Protein AF-A0A8J3YVY7-F1 (afdb_monomer)

Radius of gyration: 19.28 Å; Cα contacts (8 Å, |Δi|>4): 159; chains: 1; bounding box: 52×23×52 Å

Solvent-accessible surface area (backbone atoms only — not comparable to 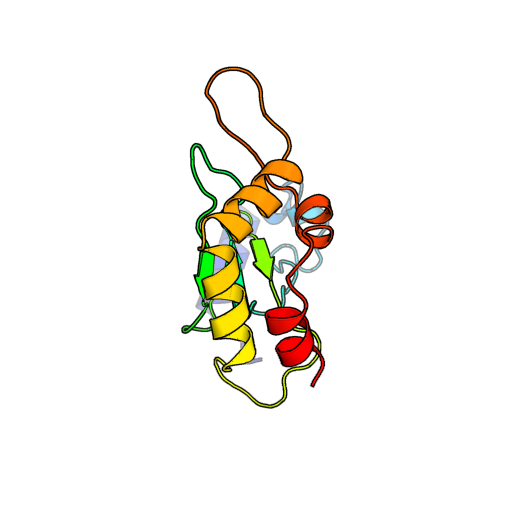full-atom values): 8136 Å² total; per-residue (Å²): 129,85,87,50,69,70,59,53,50,54,50,51,52,35,52,75,72,42,50,47,70,35,86,75,19,57,76,33,89,60,42,85,62,72,87,84,75,78,63,23,53,31,38,31,42,43,54,26,65,91,53,57,52,72,42,74,38,84,84,58,57,72,74,59,97,74,44,43,68,44,67,74,91,77,70,95,62,94,76,90,46,70,49,57,53,48,48,51,50,42,48,67,32,70,71,32,38,50,40,46,54,73,48,25,46,76,49,89,91,78,59,40,32,34,43,49,72,73,33,58,73,66,47,80,69,58,64,78,54,45,51,55,67,67,107

pLDDT: mean 88.95, std 10.84, range [48.97, 98.06]

InterPro domains:
  IPR054520 Type II methyltransferase M.Eco57I, C-terminal domain [PF22837] (5-128)

Structure (mmCIF, N/CA/C/O backbone):
data_AF-A0A8J3YVY7-F1
#
_entry.id   AF-A0A8J3YVY7-F1
#
loop_
_atom_site.group_PDB
_atom_site.id
_atom_site.type_symbol
_atom_site.label_atom_id
_atom_site.label_alt_id
_atom_site.label_comp_id
_atom_site.label_asym_id
_atom_site.label_entity_id
_atom_site.label_seq_id
_atom_site.pdbx_PDB_ins_code
_atom_site.Cartn_x
_atom_site.Cartn_y
_atom_site.Cartn_z
_atom_site.occupancy
_atom_site.B_iso_or_equiv
_atom_site.auth_seq_id
_atom_site.auth_comp_id
_atom_site.auth_asym_id
_atom_site.auth_atom_id
_atom_site.pdbx_PDB_model_num
ATOM 1 N N . MET A 1 1 ? -28.994 -3.281 7.020 1.00 48.97 1 MET A N 1
ATOM 2 C CA . MET A 1 1 ? -28.124 -4.421 7.389 1.00 48.97 1 MET A CA 1
ATOM 3 C C . MET A 1 1 ? -28.825 -5.180 8.499 1.00 48.97 1 MET A C 1
ATOM 5 O O . MET A 1 1 ? -29.327 -4.526 9.402 1.00 48.97 1 MET A O 1
ATOM 9 N N . ALA A 1 2 ? -28.943 -6.505 8.411 1.00 53.91 2 ALA A N 1
ATOM 10 C CA . ALA A 1 2 ? -29.526 -7.287 9.501 1.00 53.91 2 ALA A CA 1
ATOM 11 C C . ALA A 1 2 ? -28.661 -7.128 10.764 1.00 53.91 2 ALA A C 1
ATOM 13 O O . ALA A 1 2 ? -27.436 -7.227 10.676 1.00 53.91 2 ALA A O 1
ATOM 14 N N . LYS A 1 3 ? -29.287 -6.849 11.914 1.00 66.75 3 LYS A N 1
ATOM 15 C CA . LYS A 1 3 ? -28.606 -6.828 13.214 1.00 66.75 3 LYS A CA 1
ATOM 16 C C . LYS A 1 3 ? -28.030 -8.215 13.490 1.00 66.75 3 LYS A C 1
ATOM 18 O O . LYS A 1 3 ? -28.762 -9.201 13.475 1.00 66.75 3 LYS A O 1
ATOM 23 N N . ASN A 1 4 ? -26.723 -8.292 13.713 1.00 90.62 4 ASN A N 1
ATOM 24 C CA . ASN A 1 4 ? -26.050 -9.524 14.103 1.00 90.62 4 ASN A CA 1
ATOM 25 C C . ASN A 1 4 ? -25.786 -9.461 15.609 1.00 90.62 4 ASN A C 1
ATOM 27 O O . ASN A 1 4 ? -24.959 -8.663 16.043 1.00 90.62 4 ASN A O 1
ATOM 31 N N . ALA A 1 5 ? -26.476 -10.301 16.384 1.00 92.25 5 ALA A N 1
ATOM 32 C CA . ALA A 1 5 ? -26.430 -10.279 17.847 1.00 92.25 5 ALA A CA 1
ATOM 33 C C . ALA A 1 5 ? -25.001 -10.377 18.412 1.00 92.25 5 ALA A C 1
ATOM 35 O O . ALA A 1 5 ? -24.674 -9.674 19.359 1.00 92.25 5 ALA A O 1
ATOM 36 N N . ARG A 1 6 ? -24.118 -11.164 17.778 1.00 94.50 6 ARG A N 1
ATOM 37 C CA . ARG A 1 6 ? -22.716 -11.285 18.215 1.00 94.50 6 ARG A CA 1
ATOM 38 C C . ARG A 1 6 ? -21.914 -10.006 17.994 1.00 94.50 6 ARG A C 1
ATOM 40 O O . ARG A 1 6 ? -21.017 -9.701 18.767 1.00 94.50 6 ARG A O 1
ATOM 47 N N . ILE A 1 7 ? -22.212 -9.267 16.923 1.00 93.81 7 ILE A N 1
ATOM 48 C CA . ILE A 1 7 ? -21.562 -7.977 16.659 1.00 93.81 7 ILE A CA 1
ATOM 49 C C . ILE A 1 7 ? -22.003 -6.958 17.713 1.00 93.81 7 ILE A C 1
ATOM 51 O O . ILE A 1 7 ? -21.172 -6.212 18.216 1.00 93.81 7 ILE A O 1
ATOM 55 N N . GLU A 1 8 ? -23.291 -6.942 18.063 1.00 93.69 8 GLU A N 1
ATOM 56 C CA . GLU A 1 8 ? -23.814 -6.042 19.098 1.00 93.69 8 GLU A CA 1
ATOM 57 C C . GLU A 1 8 ? -23.224 -6.352 20.479 1.00 93.69 8 GLU A C 1
ATOM 59 O O . GLU A 1 8 ? -22.839 -5.427 21.188 1.00 93.69 8 GLU A O 1
ATOM 64 N N . GLU A 1 9 ? -23.079 -7.633 20.822 1.00 96.19 9 GLU A N 1
ATOM 65 C CA . GLU A 1 9 ? -22.433 -8.084 22.060 1.00 96.19 9 GLU A CA 1
ATOM 66 C C . GLU A 1 9 ? -20.968 -7.625 22.143 1.00 96.19 9 GLU A C 1
ATOM 68 O O . GLU A 1 9 ? -20.585 -6.992 23.122 1.00 96.19 9 GLU A O 1
ATOM 73 N N . LEU A 1 10 ? -20.177 -7.812 21.078 1.00 95.88 10 LEU A N 1
ATOM 74 C CA . LEU A 1 10 ? -18.787 -7.332 21.001 1.00 95.88 10 LEU A CA 1
ATOM 75 C C . LEU A 1 10 ? -18.670 -5.806 21.145 1.00 95.88 10 LEU A C 1
ATOM 77 O O . LEU A 1 10 ? -17.731 -5.302 21.766 1.00 95.88 10 LEU A O 1
ATOM 81 N N . ILE A 1 11 ? -19.606 -5.057 20.556 1.00 96.19 11 ILE A N 1
ATOM 82 C CA . ILE A 1 11 ? -19.639 -3.595 20.682 1.00 96.19 11 ILE A CA 1
ATOM 83 C C . ILE A 1 11 ? -19.960 -3.207 22.131 1.00 96.19 11 ILE A C 1
ATOM 85 O O . ILE A 1 11 ? -19.247 -2.381 22.700 1.00 96.19 11 ILE A O 1
ATOM 89 N N . ALA A 1 12 ? -20.970 -3.830 22.743 1.00 96.38 12 ALA A N 1
ATOM 90 C CA . ALA A 1 12 ? -21.363 -3.566 24.125 1.00 96.38 12 ALA A CA 1
ATOM 91 C C . ALA A 1 12 ? -20.250 -3.927 25.124 1.00 96.38 12 ALA A C 1
ATOM 93 O O . ALA A 1 12 ? -19.951 -3.146 26.026 1.00 96.38 12 ALA A O 1
ATOM 94 N N . GLU A 1 13 ? -19.571 -5.062 24.936 1.00 97.56 13 GLU A N 1
ATOM 95 C CA . GLU A 1 13 ? -18.385 -5.431 25.714 1.00 97.56 13 GLU A CA 1
ATOM 96 C C . GLU A 1 13 ? -17.290 -4.366 25.589 1.00 97.56 13 GLU A C 1
ATOM 98 O O . GLU A 1 13 ? -16.752 -3.906 26.596 1.00 97.56 13 GLU A O 1
ATOM 103 N N . GLY A 1 14 ? -16.998 -3.905 24.369 1.00 96.62 14 GLY A N 1
ATOM 104 C CA . GLY A 1 14 ? -16.038 -2.824 24.138 1.00 96.62 14 GLY A CA 1
ATOM 105 C C . GLY A 1 14 ? -16.438 -1.500 24.801 1.00 96.62 14 GLY A C 1
ATOM 106 O O . GLY A 1 14 ? -15.574 -0.731 25.237 1.00 96.62 14 GLY A O 1
ATOM 107 N N . GLU A 1 15 ? -17.736 -1.231 24.927 1.00 97.25 15 GLU A N 1
ATOM 108 C CA . GLU A 1 15 ? -18.257 -0.076 25.657 1.00 97.25 15 GLU A CA 1
ATOM 109 C C . GLU A 1 15 ? -18.056 -0.209 27.168 1.00 97.25 15 GLU A C 1
ATOM 111 O O . GLU A 1 15 ? -17.532 0.726 27.784 1.00 97.25 15 GLU A O 1
ATOM 116 N N . VAL A 1 16 ? -18.355 -1.379 27.739 1.00 98.06 16 VAL A N 1
ATOM 117 C CA . VAL A 1 16 ? -18.096 -1.709 29.153 1.00 98.06 16 VAL A CA 1
ATOM 118 C C . VAL A 1 16 ? -16.603 -1.601 29.482 1.00 98.06 16 VAL A C 1
ATOM 120 O O . VAL A 1 16 ? -16.242 -1.030 30.511 1.00 98.06 16 VAL A O 1
ATOM 123 N N . GLN A 1 17 ? -15.725 -2.064 28.586 1.00 97.69 17 GLN A N 1
ATOM 124 C CA . GLN A 1 17 ? -14.263 -1.964 28.729 1.00 97.69 17 GLN A CA 1
ATOM 125 C C . GLN A 1 17 ? -13.708 -0.553 28.443 1.00 97.69 17 GLN A C 1
ATOM 127 O O . GLN A 1 17 ? -12.514 -0.302 28.608 1.00 97.69 17 GLN A O 1
ATOM 132 N N . GLY A 1 18 ? -14.545 0.393 28.005 1.00 97.31 18 GLY A N 1
ATOM 133 C CA . GLY A 1 18 ? -14.147 1.779 27.756 1.00 97.31 18 GLY A CA 1
ATOM 134 C C . GLY A 1 18 ? -13.377 2.024 26.451 1.00 97.31 18 GLY A C 1
ATOM 135 O O . GLY A 1 18 ? -12.836 3.117 26.274 1.00 97.31 18 GLY A O 1
ATOM 136 N N . TYR A 1 19 ? -13.345 1.076 25.508 1.00 96.62 19 TYR A N 1
ATOM 137 C CA . TYR A 1 19 ? -12.604 1.208 24.241 1.00 96.62 19 TYR A CA 1
ATOM 138 C C . TYR A 1 19 ? -13.080 2.382 23.380 1.00 96.62 19 TYR A C 1
ATOM 140 O O . TYR A 1 19 ? -12.259 3.066 22.764 1.00 96.62 19 TYR A O 1
ATOM 148 N N . HIS A 1 20 ? -14.379 2.685 23.406 1.00 96.50 20 HIS A N 1
ATOM 149 C CA . HIS A 1 20 ? -14.971 3.853 22.744 1.00 96.50 20 HIS A CA 1
ATOM 150 C C . HIS A 1 20 ? -14.370 5.195 23.207 1.00 96.50 20 HIS A C 1
ATOM 152 O O . HIS A 1 20 ? -14.390 6.169 22.458 1.00 96.50 20 HIS A O 1
ATOM 158 N N . LYS A 1 21 ? -13.784 5.256 24.412 1.00 96.69 21 LYS A N 1
ATOM 159 C CA . LYS A 1 21 ? -13.143 6.462 24.972 1.00 96.69 21 LYS A CA 1
ATOM 160 C C . LYS A 1 21 ? -11.673 6.604 24.570 1.00 96.69 21 LYS A C 1
ATOM 162 O O . LYS A 1 21 ? -11.068 7.647 24.825 1.00 96.69 21 LYS A O 1
ATOM 167 N N . GLY A 1 22 ? -11.088 5.572 23.957 1.00 95.44 22 GLY A N 1
ATOM 168 C CA . GLY A 1 22 ? -9.699 5.575 23.505 1.00 95.44 22 GLY A CA 1
ATOM 169 C C . GLY A 1 22 ? -9.426 6.691 22.494 1.00 95.44 22 GLY A C 1
ATOM 170 O O . GLY A 1 22 ? -10.309 7.073 21.729 1.00 95.44 22 GLY A O 1
ATOM 171 N N . TYR A 1 23 ? -8.189 7.201 22.466 1.00 93.88 23 TYR A N 1
ATOM 172 C CA . TYR A 1 23 ? -7.807 8.395 21.695 1.00 93.88 23 TYR A CA 1
ATOM 173 C C . TYR A 1 23 ? -8.277 8.385 20.231 1.00 93.88 23 TYR A C 1
ATOM 175 O O . TYR A 1 23 ? -8.790 9.397 19.763 1.00 93.88 23 TYR A O 1
ATOM 183 N N . LEU A 1 24 ? -8.131 7.252 19.533 1.00 90.62 24 LEU A N 1
ATOM 184 C CA . LEU A 1 24 ? -8.550 7.104 18.134 1.00 90.62 24 LEU A CA 1
ATOM 185 C C . LEU A 1 24 ? -10.041 6.763 17.976 1.00 90.62 24 LEU A C 1
ATOM 187 O O . LEU A 1 24 ? -10.637 7.091 16.957 1.00 90.62 24 LEU A O 1
ATOM 191 N N . CYS A 1 25 ? -10.635 6.058 18.939 1.00 94.75 25 CYS A N 1
ATOM 192 C CA . CYS A 1 25 ? -12.032 5.625 18.872 1.00 94.75 25 CYS A CA 1
ATOM 193 C C . CYS A 1 25 ? -12.991 6.779 19.177 1.00 94.75 25 CYS A C 1
ATOM 195 O O . CYS A 1 25 ? -13.994 6.927 18.488 1.00 94.75 25 CYS A O 1
ATOM 197 N N . ARG A 1 26 ? -12.643 7.650 20.134 1.00 94.94 26 ARG A N 1
ATOM 198 C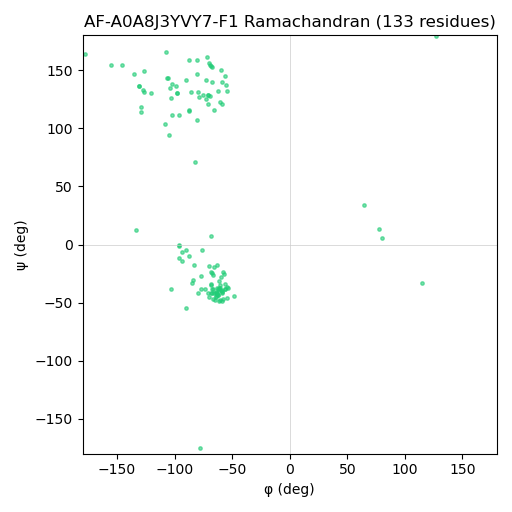 CA . ARG A 1 26 ? -13.483 8.784 20.558 1.00 94.94 26 ARG A CA 1
ATOM 199 C C . ARG A 1 26 ? -13.729 9.826 19.465 1.00 94.94 26 ARG A C 1
ATOM 201 O O . ARG A 1 26 ? -14.604 10.666 19.615 1.00 94.94 26 ARG A O 1
ATOM 208 N N . THR A 1 27 ? -12.911 9.826 18.412 1.00 94.00 27 THR A N 1
ATOM 209 C CA . THR A 1 27 ? -13.023 10.757 17.281 1.00 94.00 27 THR A CA 1
ATOM 210 C C . THR A 1 27 ? -13.792 10.165 16.100 1.00 94.00 27 THR A C 1
ATOM 212 O O . THR A 1 27 ? -13.925 10.834 15.080 1.00 94.00 27 THR A O 1
ATOM 215 N N . ARG A 1 28 ? -14.237 8.907 16.188 1.00 93.12 28 ARG A N 1
ATOM 216 C CA . ARG A 1 28 ? -14.969 8.208 15.126 1.00 93.12 28 ARG A CA 1
ATOM 217 C C . ARG A 1 28 ? -16.437 8.099 15.502 1.00 93.12 28 ARG A C 1
ATOM 219 O O . ARG A 1 28 ? -16.757 7.848 16.660 1.00 93.12 28 ARG A O 1
ATOM 226 N N . ASP A 1 29 ? -17.304 8.222 14.506 1.00 90.88 29 ASP A N 1
ATOM 227 C CA . ASP A 1 29 ? -18.733 7.981 14.657 1.00 90.88 29 ASP A CA 1
ATOM 228 C C . ASP A 1 29 ? -19.227 7.013 13.565 1.00 90.88 29 ASP A C 1
ATOM 230 O O . ASP A 1 29 ? -19.167 7.354 12.378 1.00 90.88 29 ASP A O 1
ATOM 234 N N . PRO A 1 30 ? -19.663 5.793 13.932 1.00 92.94 30 PRO A N 1
ATOM 235 C CA . PRO A 1 30 ? -19.544 5.177 15.258 1.00 92.94 30 PRO A CA 1
ATOM 236 C C . PRO A 1 30 ? -18.084 4.807 15.596 1.00 92.94 30 PRO A C 1
ATOM 238 O O . PRO A 1 30 ? -17.264 4.560 14.709 1.00 92.94 30 PRO A O 1
ATOM 241 N N . TRP A 1 31 ? -17.762 4.710 16.893 1.00 94.94 31 TRP A N 1
ATOM 242 C CA . TRP A 1 31 ? -16.386 4.575 17.412 1.00 94.94 31 TRP A CA 1
ATOM 243 C C . TRP A 1 31 ? -15.593 3.369 16.871 1.00 94.94 31 TRP A C 1
ATOM 245 O O . TRP A 1 31 ? -14.358 3.396 16.831 1.00 94.94 31 TRP A O 1
ATOM 255 N N . TYR A 1 32 ? -16.301 2.316 16.450 1.00 92.69 32 TYR A N 1
ATOM 256 C CA . TYR A 1 32 ? -15.753 1.058 15.939 1.00 92.69 32 TYR A CA 1
ATOM 257 C C . TYR A 1 32 ? -15.597 1.012 14.408 1.00 92.69 32 TYR A C 1
ATOM 259 O O . TYR A 1 32 ? -15.032 0.050 13.885 1.00 92.69 32 TYR A O 1
ATOM 267 N N . ILE A 1 33 ? -16.075 2.016 13.661 1.00 90.06 33 ILE A N 1
ATOM 268 C CA . ILE A 1 33 ? -15.897 2.064 12.203 1.00 90.06 33 ILE A CA 1
ATOM 269 C C . ILE A 1 33 ? -14.572 2.745 11.865 1.00 90.06 33 ILE A C 1
ATOM 271 O O . ILE A 1 33 ? -14.371 3.932 12.104 1.00 90.06 33 ILE A O 1
ATOM 275 N N . VAL A 1 34 ? -13.663 1.976 11.268 1.00 88.31 34 VAL A N 1
ATOM 276 C CA . VAL A 1 34 ? -12.411 2.485 10.697 1.00 88.31 34 VAL A CA 1
ATOM 277 C C . VAL A 1 34 ? -12.610 2.938 9.252 1.00 88.31 34 VAL A C 1
ATOM 279 O O . VAL A 1 34 ? -13.545 2.507 8.572 1.00 88.31 34 VAL A O 1
ATOM 282 N N . GLU A 1 35 ? -11.714 3.801 8.770 1.00 82.00 35 GLU A N 1
ATOM 283 C CA . GLU A 1 35 ? -11.712 4.228 7.372 1.00 82.00 35 GLU A CA 1
ATOM 284 C C . GLU A 1 35 ? -11.669 3.023 6.429 1.00 82.00 35 GLU A C 1
ATOM 286 O O . GLU A 1 35 ? -10.858 2.104 6.576 1.00 82.00 35 GLU A O 1
ATOM 291 N N . LYS A 1 36 ? -12.548 3.040 5.425 1.00 79.69 36 LYS A N 1
ATOM 292 C CA . LYS A 1 36 ? -12.533 2.042 4.360 1.00 79.69 36 LYS A CA 1
ATOM 293 C C . LYS A 1 36 ? -11.459 2.419 3.354 1.00 79.69 36 LYS A C 1
ATOM 295 O O . LYS A 1 36 ? -11.642 3.340 2.562 1.00 79.69 36 LYS A O 1
ATOM 300 N N . ILE A 1 37 ? -10.362 1.676 3.349 1.00 82.56 37 ILE A N 1
ATOM 301 C CA . ILE A 1 37 ? -9.389 1.759 2.262 1.00 82.56 37 ILE A CA 1
ATOM 302 C C . ILE A 1 37 ? -9.870 0.925 1.071 1.00 82.56 37 ILE A C 1
ATOM 304 O O . ILE A 1 37 ? -10.521 -0.110 1.228 1.00 82.56 37 ILE A O 1
ATOM 308 N N . SER A 1 38 ? -9.558 1.384 -0.140 1.00 86.50 38 SER A N 1
ATOM 309 C CA . SER A 1 38 ? -9.766 0.569 -1.338 1.00 86.50 38 SER A CA 1
ATOM 310 C C . SER A 1 38 ? -8.820 -0.627 -1.318 1.00 86.50 38 SER A C 1
ATOM 312 O O . SER A 1 38 ? -7.647 -0.467 -0.985 1.00 86.50 38 SER A O 1
ATOM 314 N N . VAL A 1 39 ? -9.314 -1.798 -1.725 1.00 91.25 39 VAL A N 1
ATOM 315 C CA . VAL A 1 39 ? -8.477 -2.988 -1.914 1.00 91.25 39 VAL A CA 1
ATOM 316 C C . VAL A 1 39 ? -7.390 -2.666 -2.952 1.00 91.25 39 VAL A C 1
ATOM 318 O O . VAL A 1 39 ? -7.738 -2.268 -4.068 1.00 91.25 39 VAL A O 1
ATOM 321 N N . PRO A 1 40 ? -6.096 -2.773 -2.602 1.00 93.12 40 PRO A N 1
ATOM 322 C CA . PRO A 1 40 ? -5.004 -2.478 -3.524 1.00 93.12 40 PRO A CA 1
ATOM 323 C C . PRO A 1 40 ? -4.727 -3.649 -4.469 1.00 93.12 40 PRO A C 1
ATOM 325 O O . PRO A 1 40 ? -5.022 -4.796 -4.142 1.00 93.12 40 PRO A O 1
ATOM 328 N N . ASP A 1 41 ? -4.094 -3.363 -5.605 1.00 93.00 41 ASP A N 1
ATOM 329 C CA . ASP A 1 41 ? -3.658 -4.362 -6.588 1.00 93.00 41 ASP A CA 1
ATOM 330 C C . ASP A 1 41 ? -2.287 -4.957 -6.219 1.00 93.00 41 ASP A C 1
ATOM 332 O O . ASP A 1 41 ? -2.016 -6.133 -6.469 1.00 93.00 41 ASP A O 1
ATOM 336 N N . ILE A 1 42 ? -1.417 -4.151 -5.600 1.00 95.50 42 ILE A N 1
ATOM 337 C CA . ILE A 1 42 ? -0.071 -4.542 -5.160 1.00 95.50 42 ILE A CA 1
ATOM 338 C C . ILE A 1 42 ? 0.131 -4.097 -3.709 1.00 95.50 42 ILE A C 1
ATOM 340 O O . ILE A 1 42 ? -0.209 -2.975 -3.333 1.00 95.50 42 ILE A O 1
ATOM 344 N N . LEU A 1 43 ? 0.712 -4.977 -2.899 1.00 96.62 43 LEU A N 1
ATOM 345 C CA . LEU A 1 43 ? 1.121 -4.730 -1.523 1.00 96.62 43 LEU A CA 1
ATOM 346 C C . LEU A 1 43 ? 2.635 -4.544 -1.449 1.00 96.62 43 LEU A C 1
ATOM 348 O O . LEU A 1 43 ? 3.387 -5.335 -2.025 1.00 96.62 43 LEU A O 1
ATOM 352 N N . ILE A 1 44 ? 3.073 -3.524 -0.713 1.00 96.94 44 ILE A N 1
ATOM 353 C CA . ILE A 1 44 ? 4.486 -3.198 -0.519 1.00 96.94 44 ILE A CA 1
ATOM 354 C C . ILE A 1 44 ? 4.810 -3.109 0.972 1.00 96.94 44 ILE A C 1
ATOM 356 O O . ILE A 1 44 ? 4.115 -2.440 1.737 1.00 96.94 44 ILE A O 1
ATOM 360 N N . GLY A 1 45 ? 5.885 -3.782 1.383 1.00 95.94 45 GLY A N 1
ATOM 361 C CA . GLY A 1 45 ? 6.455 -3.621 2.718 1.00 95.94 45 GLY A CA 1
ATOM 362 C C . GLY A 1 45 ? 7.096 -2.233 2.862 1.00 95.94 45 GLY A C 1
ATOM 363 O O . GLY A 1 45 ? 7.930 -1.882 2.033 1.00 95.94 45 GLY A O 1
ATOM 364 N N . PRO A 1 46 ? 6.758 -1.442 3.896 1.00 93.06 46 PRO A N 1
ATOM 365 C CA . PRO A 1 46 ? 7.200 -0.050 4.028 1.00 93.06 46 PRO A CA 1
ATOM 366 C C . PRO A 1 46 ? 8.696 0.097 4.326 1.00 93.06 46 PRO A C 1
ATOM 368 O O . PRO A 1 46 ? 9.258 1.181 4.179 1.00 93.06 46 PRO A O 1
ATOM 371 N N . MET A 1 47 ? 9.323 -0.978 4.803 1.00 93.00 47 MET A N 1
ATOM 372 C CA . MET A 1 47 ? 10.704 -1.017 5.256 1.00 93.00 47 MET A CA 1
ATOM 373 C C . MET A 1 47 ? 11.394 -2.266 4.714 1.00 93.00 47 MET A C 1
ATOM 375 O O . MET A 1 47 ? 10.770 -3.324 4.592 1.00 93.00 47 MET A O 1
ATOM 379 N N . GLY A 1 48 ? 12.683 -2.138 4.428 1.00 88.31 48 GLY A N 1
ATOM 380 C CA . GLY A 1 48 ? 13.542 -3.222 3.965 1.00 88.31 48 GLY A CA 1
ATOM 381 C C . GLY A 1 48 ? 15.001 -2.933 4.304 1.00 88.31 48 GLY A C 1
ATOM 382 O O . GLY A 1 48 ? 15.370 -1.775 4.479 1.00 88.31 48 GLY A O 1
ATOM 383 N N . LYS A 1 49 ? 15.823 -3.979 4.434 1.00 85.31 49 LYS A N 1
ATOM 384 C CA . LYS A 1 49 ? 17.284 -3.829 4.571 1.00 85.31 49 LYS A CA 1
ATOM 385 C C . LYS A 1 49 ? 17.956 -3.840 3.202 1.00 85.31 49 LYS A C 1
ATOM 387 O O . LYS A 1 49 ? 18.633 -2.897 2.825 1.00 85.31 49 LYS A O 1
ATOM 392 N N . GLU A 1 50 ? 17.689 -4.883 2.423 1.00 84.31 50 GLU A N 1
ATOM 393 C CA . GLU A 1 50 ? 18.246 -5.034 1.073 1.00 84.31 50 GLU A CA 1
ATOM 394 C C . GLU A 1 50 ? 17.222 -4.708 -0.015 1.00 84.31 50 GLU A C 1
ATOM 396 O O . GLU A 1 50 ? 17.554 -4.106 -1.034 1.00 84.31 50 GLU A O 1
ATOM 401 N N . THR A 1 51 ? 15.965 -5.097 0.194 1.00 92.38 51 THR A N 1
ATOM 402 C CA . THR A 1 51 ? 14.877 -4.934 -0.774 1.00 92.38 51 THR A CA 1
ATOM 403 C C . THR A 1 51 ? 13.552 -4.664 -0.071 1.00 92.38 51 THR A C 1
ATOM 405 O O . THR A 1 51 ? 13.331 -5.062 1.079 1.00 92.38 51 THR A O 1
ATOM 408 N N . PHE A 1 52 ? 12.645 -3.999 -0.778 1.00 95.75 52 PHE A N 1
ATOM 409 C CA . PHE A 1 52 ? 11.245 -3.873 -0.399 1.00 95.75 52 PHE A CA 1
ATOM 410 C C . PHE A 1 52 ? 10.469 -5.083 -0.913 1.00 95.75 52 PHE A C 1
ATOM 412 O O . PHE A 1 52 ? 10.554 -5.444 -2.090 1.00 95.75 52 PHE A O 1
ATOM 419 N N . ARG A 1 53 ? 9.669 -5.705 -0.041 1.00 96.81 53 ARG A N 1
ATOM 420 C CA . ARG A 1 53 ? 8.783 -6.808 -0.437 1.00 96.81 53 ARG A CA 1
ATOM 421 C C . ARG A 1 53 ? 7.633 -6.269 -1.278 1.00 96.81 53 ARG A C 1
ATOM 423 O O . ARG A 1 53 ? 6.944 -5.361 -0.827 1.00 96.81 53 ARG A O 1
ATOM 430 N N . VAL A 1 54 ? 7.403 -6.868 -2.447 1.00 97.62 54 VAL A N 1
ATOM 431 C CA . VAL A 1 54 ? 6.349 -6.476 -3.396 1.00 97.62 54 VAL A CA 1
ATOM 432 C C . VAL A 1 54 ? 5.527 -7.701 -3.794 1.00 97.62 54 VAL A C 1
ATOM 434 O O . VAL A 1 54 ? 6.049 -8.646 -4.394 1.00 97.62 54 VAL A O 1
ATOM 437 N N . VAL A 1 55 ? 4.231 -7.682 -3.489 1.00 96.94 55 VAL A N 1
ATOM 438 C CA . VAL A 1 55 ? 3.311 -8.813 -3.688 1.00 96.94 55 VAL A CA 1
ATOM 439 C C . VAL A 1 55 ? 2.086 -8.355 -4.471 1.00 96.94 55 VAL A C 1
ATOM 441 O O . VAL A 1 55 ? 1.484 -7.343 -4.135 1.00 96.94 55 VAL A O 1
ATOM 444 N N . VAL A 1 56 ? 1.688 -9.103 -5.503 1.00 96.50 56 VAL A N 1
ATOM 445 C CA . VAL A 1 56 ? 0.404 -8.865 -6.184 1.00 96.50 56 VAL A CA 1
ATOM 446 C C . VAL A 1 56 ? -0.718 -9.384 -5.288 1.00 96.50 56 VAL A C 1
ATOM 448 O O . VAL A 1 56 ? -0.671 -10.526 -4.831 1.00 96.50 56 VAL A O 1
ATOM 451 N N . ASN A 1 57 ? -1.727 -8.558 -5.033 1.00 94.94 57 ASN A N 1
ATOM 452 C CA . ASN A 1 57 ? -2.828 -8.873 -4.132 1.00 94.94 57 ASN A CA 1
ATOM 453 C C . ASN A 1 57 ? -3.905 -9.723 -4.821 1.00 94.94 57 ASN A C 1
ATOM 455 O O . ASN A 1 57 ? -5.005 -9.263 -5.124 1.00 94.94 57 ASN A O 1
ATOM 459 N N . THR A 1 58 ? -3.576 -10.984 -5.082 1.00 92.56 58 THR A N 1
ATOM 460 C CA . THR A 1 58 ? -4.437 -11.907 -5.838 1.00 92.56 58 THR A CA 1
ATOM 461 C C . THR A 1 58 ? -5.737 -12.259 -5.115 1.00 92.56 58 THR A C 1
ATOM 463 O O . THR A 1 58 ? -6.743 -12.556 -5.753 1.00 92.56 58 THR A O 1
ATOM 466 N N . VAL A 1 59 ? -5.721 -12.189 -3.784 1.00 92.00 59 VAL A N 1
ATOM 467 C CA . VAL A 1 59 ? -6.844 -12.536 -2.903 1.00 92.00 59 VAL A CA 1
ATOM 468 C C . VAL A 1 59 ? -7.769 -11.353 -2.607 1.00 92.00 59 VAL A C 1
ATOM 470 O O . VAL A 1 59 ? -8.778 -11.525 -1.931 1.00 92.00 59 VAL A O 1
ATOM 473 N N . GLY A 1 60 ? -7.431 -10.146 -3.074 1.00 91.31 60 GLY A N 1
ATOM 474 C CA . GLY A 1 60 ? -8.208 -8.941 -2.786 1.00 91.31 60 GLY A CA 1
ATOM 475 C C . GLY A 1 60 ? -8.216 -8.564 -1.300 1.00 91.31 60 GLY A C 1
ATOM 476 O O . GLY A 1 60 ? -9.220 -8.066 -0.792 1.00 91.31 60 GLY A O 1
ATOM 477 N N . ALA A 1 61 ? -7.112 -8.811 -0.591 1.00 91.56 61 ALA A N 1
ATOM 478 C CA . ALA A 1 61 ? -6.996 -8.506 0.828 1.00 91.56 61 ALA A CA 1
ATOM 479 C C . ALA A 1 61 ? -6.877 -6.999 1.076 1.00 91.56 61 ALA A C 1
ATOM 481 O O . ALA A 1 61 ? -6.165 -6.279 0.375 1.00 91.56 61 ALA A O 1
ATOM 482 N N . THR A 1 62 ? -7.522 -6.529 2.135 1.00 91.94 62 THR A N 1
ATOM 483 C CA . THR A 1 62 ? -7.329 -5.175 2.651 1.00 91.94 62 THR A CA 1
ATOM 484 C C . THR A 1 62 ? -6.159 -5.194 3.637 1.00 91.94 62 THR A C 1
ATOM 486 O O . THR A 1 62 ? -6.271 -5.870 4.662 1.00 91.94 62 THR A O 1
ATOM 489 N N . PRO A 1 63 ? -5.032 -4.507 3.364 1.00 91.00 63 PRO A N 1
ATOM 490 C CA . PRO A 1 63 ? -3.920 -4.490 4.303 1.00 91.00 63 PRO A CA 1
ATOM 491 C C . PRO A 1 63 ? -4.281 -3.716 5.572 1.00 91.00 63 PRO A C 1
ATOM 493 O O . PRO A 1 63 ? -5.088 -2.787 5.555 1.00 91.00 63 PRO A O 1
ATOM 496 N N . THR A 1 64 ? -3.630 -4.067 6.677 1.00 88.56 64 THR A N 1
ATOM 497 C CA . THR A 1 64 ? -3.580 -3.196 7.854 1.00 88.56 64 THR A CA 1
ATOM 498 C C . THR A 1 64 ? -2.563 -2.069 7.626 1.00 88.56 64 THR A C 1
ATOM 500 O O . THR A 1 64 ? -1.963 -1.948 6.558 1.00 88.56 64 THR A O 1
ATOM 503 N N . ASN A 1 65 ? -2.318 -1.236 8.639 1.00 86.31 65 ASN A N 1
ATOM 504 C CA . ASN A 1 65 ? -1.366 -0.120 8.571 1.00 86.31 65 ASN A CA 1
ATOM 505 C C . ASN A 1 65 ? 0.120 -0.534 8.466 1.00 86.31 65 ASN A C 1
ATOM 507 O O . ASN A 1 65 ? 0.998 0.323 8.553 1.00 86.31 65 ASN A O 1
ATOM 511 N N . THR A 1 66 ? 0.415 -1.825 8.302 1.00 89.81 66 THR A N 1
ATOM 512 C CA . THR A 1 66 ? 1.778 -2.360 8.188 1.00 89.81 66 THR A CA 1
ATOM 513 C C . THR A 1 66 ? 2.260 -2.493 6.748 1.00 89.81 66 THR A C 1
ATOM 515 O O . THR A 1 66 ? 3.456 -2.678 6.538 1.00 89.81 66 THR A O 1
ATOM 518 N N . LEU A 1 67 ? 1.363 -2.400 5.762 1.00 94.12 67 LEU A N 1
ATOM 519 C CA . LEU A 1 67 ? 1.683 -2.501 4.338 1.00 94.12 67 LEU A CA 1
ATOM 520 C C . LEU A 1 67 ? 1.138 -1.290 3.587 1.00 94.12 67 LEU A C 1
ATOM 522 O O . LEU A 1 67 ? 0.085 -0.748 3.921 1.00 94.12 67 LEU A O 1
ATOM 526 N N . TYR A 1 68 ? 1.831 -0.905 2.523 1.00 94.00 68 TYR A N 1
AT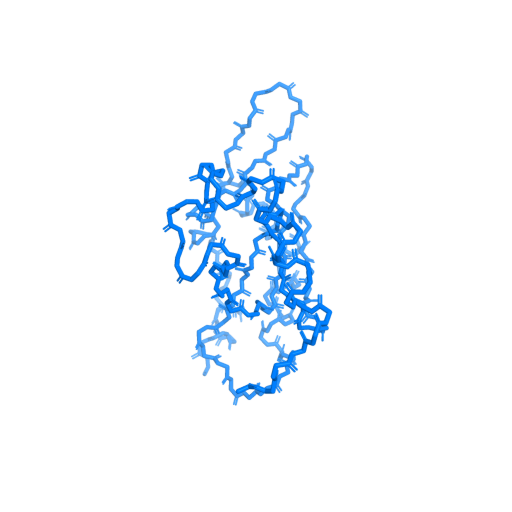OM 527 C CA . TYR A 1 68 ? 1.304 0.048 1.560 1.00 94.00 68 TYR A CA 1
ATOM 528 C C . TYR A 1 68 ? 0.560 -0.669 0.448 1.00 94.00 68 TYR A C 1
ATOM 530 O O . TYR A 1 68 ? 0.975 -1.728 -0.018 1.00 94.00 68 TYR A O 1
ATOM 538 N N . GLY A 1 69 ? -0.546 -0.065 0.027 1.00 93.50 69 GLY A N 1
ATOM 539 C CA . GLY A 1 69 ? -1.310 -0.495 -1.128 1.00 93.50 69 GLY A CA 1
ATOM 540 C C . GLY A 1 69 ? -1.039 0.412 -2.321 1.00 93.50 69 GLY A C 1
ATOM 541 O O . GLY A 1 69 ? -1.222 1.626 -2.224 1.00 93.50 69 GLY A O 1
ATOM 542 N N . LEU A 1 70 ? -0.647 -0.174 -3.449 1.00 92.56 70 LEU A N 1
ATOM 543 C CA . LEU A 1 70 ? -0.705 0.476 -4.753 1.00 92.56 70 LEU A CA 1
ATOM 544 C C . LEU A 1 70 ? -1.957 0.016 -5.488 1.00 92.56 70 LEU A C 1
ATOM 546 O O . LEU A 1 70 ? -2.285 -1.171 -5.512 1.00 92.56 70 LEU A O 1
ATOM 550 N N . ARG A 1 71 ? -2.642 0.976 -6.101 1.00 89.00 71 ARG A N 1
ATOM 551 C CA . ARG A 1 71 ? -3.834 0.747 -6.907 1.00 89.00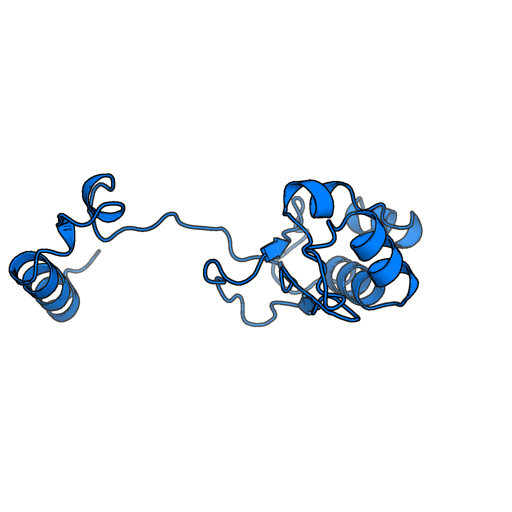 71 ARG A CA 1
ATOM 552 C C . ARG A 1 71 ? -3.684 1.472 -8.234 1.00 89.00 71 ARG A C 1
ATOM 554 O O . ARG A 1 71 ? -3.273 2.633 -8.252 1.00 89.00 71 ARG A O 1
ATOM 561 N N . LEU A 1 72 ? -4.057 0.812 -9.322 1.00 84.31 72 LEU A N 1
ATOM 562 C CA . LEU A 1 72 ? -4.121 1.451 -10.630 1.00 84.31 72 LEU A CA 1
ATOM 563 C C . LEU A 1 72 ? -5.422 2.261 -10.738 1.00 84.31 72 LEU A C 1
ATOM 565 O O . LEU A 1 72 ? -6.514 1.773 -10.436 1.00 84.31 72 LEU A O 1
ATOM 569 N N . ASN A 1 73 ? -5.314 3.516 -11.182 1.00 77.56 73 ASN A N 1
ATOM 570 C CA . ASN A 1 73 ? -6.469 4.413 -11.308 1.00 77.56 73 ASN A CA 1
ATOM 571 C C . ASN A 1 73 ? -7.444 3.969 -12.410 1.00 77.56 73 ASN A C 1
ATOM 573 O O . ASN A 1 73 ? -8.654 4.132 -12.261 1.00 77.56 73 ASN A O 1
ATOM 577 N N . ARG A 1 74 ? -6.933 3.400 -13.507 1.00 67.62 74 ARG A N 1
ATOM 578 C CA . ARG A 1 74 ? -7.734 2.869 -14.615 1.00 67.62 74 ARG A CA 1
ATOM 579 C C . ARG A 1 74 ? -7.660 1.351 -14.598 1.00 67.62 74 ARG A C 1
ATOM 581 O O . ARG A 1 74 ? -6.657 0.770 -14.990 1.00 67.62 74 ARG A O 1
ATOM 588 N N . ARG A 1 75 ? -8.729 0.708 -14.136 1.00 62.50 75 ARG A N 1
ATOM 589 C CA . ARG A 1 75 ? -8.874 -0.746 -14.209 1.00 62.50 75 ARG A CA 1
ATOM 590 C C . ARG A 1 75 ? -9.692 -1.074 -15.455 1.00 62.50 75 ARG A C 1
ATOM 592 O O . ARG A 1 75 ? -10.873 -0.739 -15.488 1.00 62.50 75 ARG A O 1
ATOM 599 N N . ARG A 1 76 ? -9.086 -1.695 -16.474 1.00 57.97 76 ARG A N 1
ATOM 600 C CA . ARG A 1 76 ? -9.801 -2.036 -17.722 1.00 57.97 76 ARG A CA 1
ATOM 601 C C . ARG A 1 76 ? -10.864 -3.128 -17.521 1.00 57.97 76 ARG A C 1
ATOM 603 O O . ARG A 1 76 ? -11.849 -3.134 -18.242 1.00 57.97 76 ARG A O 1
ATOM 610 N N . SER A 1 77 ? -10.741 -3.961 -16.487 1.00 54.25 77 SER A N 1
ATOM 611 C CA . SER A 1 77 ? -11.783 -4.880 -15.993 1.00 54.25 77 SER A CA 1
ATOM 612 C C . SER A 1 77 ? -11.267 -5.631 -14.756 1.00 54.25 77 SER A C 1
ATOM 614 O O . SER A 1 77 ? -10.073 -5.602 -14.466 1.00 54.25 77 SER A O 1
ATOM 616 N N . GLY A 1 78 ? -12.161 -6.252 -13.979 1.00 56.84 78 GLY A N 1
ATOM 617 C CA . GLY A 1 78 ? -11.823 -6.938 -12.725 1.00 56.84 78 GLY A CA 1
ATOM 618 C C . GLY A 1 78 ? -10.795 -8.069 -12.885 1.00 56.84 78 GLY A C 1
ATOM 619 O O . GLY A 1 78 ? -10.872 -8.838 -13.832 1.00 56.84 78 GLY A O 1
ATOM 620 N N . GLY A 1 79 ? -9.860 -8.179 -11.939 1.00 66.19 79 GLY A N 1
ATOM 621 C CA . GLY A 1 79 ? -8.794 -9.188 -11.911 1.00 66.19 79 GLY A CA 1
ATOM 622 C C . GLY A 1 79 ? -7.388 -8.598 -11.762 1.00 66.19 79 GLY A C 1
ATOM 623 O O . GLY A 1 79 ? -7.229 -7.380 -11.644 1.00 66.19 79 GLY A O 1
ATOM 624 N N . ILE A 1 80 ? -6.392 -9.488 -11.729 1.00 70.75 80 ILE A N 1
ATOM 625 C CA . ILE A 1 80 ? -4.981 -9.155 -11.960 1.00 70.75 80 ILE A CA 1
ATOM 626 C C . ILE A 1 80 ? -4.813 -9.036 -13.465 1.00 70.75 80 ILE A C 1
ATOM 628 O O . ILE A 1 80 ? -5.170 -9.957 -14.197 1.00 70.75 80 ILE A O 1
ATOM 632 N N . THR A 1 81 ? -4.275 -7.916 -13.914 1.00 84.69 81 THR A N 1
ATOM 633 C CA . THR A 1 81 ? -4.077 -7.640 -15.330 1.00 84.69 81 THR A CA 1
ATOM 634 C C . THR A 1 81 ? -2.592 -7.729 -15.686 1.00 84.69 81 THR A C 1
ATOM 636 O O . THR A 1 81 ? -1.730 -7.753 -14.799 1.00 84.69 81 THR A O 1
ATOM 639 N N . GLU A 1 82 ? -2.280 -7.800 -16.979 1.00 87.56 82 GLU A N 1
ATOM 640 C CA . GLU A 1 82 ? -0.896 -7.820 -17.465 1.00 87.56 82 GLU A CA 1
ATOM 641 C C . GLU A 1 82 ? -0.115 -6.599 -16.962 1.00 87.56 82 GLU A C 1
ATOM 643 O O . GLU A 1 82 ? 1.026 -6.725 -16.526 1.00 87.56 82 GLU A O 1
ATOM 648 N N . GLU A 1 83 ? -0.763 -5.438 -16.906 1.00 88.62 83 GLU A N 1
ATOM 649 C CA . GLU A 1 83 ? -0.191 -4.184 -16.428 1.00 88.62 83 GLU A CA 1
ATOM 650 C C . GLU A 1 83 ? 0.207 -4.261 -14.942 1.00 88.62 83 GLU A C 1
ATOM 652 O O . GLU A 1 83 ? 1.292 -3.813 -14.560 1.00 88.62 83 GLU A O 1
ATOM 657 N N . ILE A 1 84 ? -0.631 -4.883 -14.099 1.00 91.44 84 ILE A N 1
ATOM 658 C CA . ILE A 1 84 ? -0.320 -5.135 -12.679 1.00 91.44 84 ILE A CA 1
ATOM 659 C C . ILE A 1 84 ? 0.881 -6.080 -12.566 1.00 91.44 84 ILE A C 1
ATOM 661 O O . ILE A 1 84 ? 1.792 -5.843 -11.767 1.00 91.44 84 ILE A O 1
ATOM 665 N N . GLY A 1 85 ? 0.891 -7.147 -13.370 1.00 93.12 85 GLY A N 1
ATOM 666 C CA . GLY A 1 85 ? 1.979 -8.121 -13.406 1.00 93.12 85 GLY A CA 1
ATOM 667 C C . GLY A 1 85 ? 3.306 -7.505 -13.849 1.00 93.12 85 GLY A C 1
ATOM 668 O O . GLY A 1 85 ? 4.336 -7.751 -13.214 1.00 93.12 85 GLY A O 1
ATOM 669 N N . ALA A 1 86 ? 3.279 -6.666 -14.885 1.00 93.69 86 ALA A N 1
ATOM 670 C CA . ALA A 1 86 ? 4.440 -5.965 -15.420 1.00 93.69 86 ALA A CA 1
ATOM 671 C C . ALA A 1 86 ? 5.015 -4.979 -14.398 1.00 93.69 86 ALA A C 1
ATOM 673 O O . ALA A 1 86 ? 6.214 -5.021 -14.113 1.00 93.69 86 ALA A O 1
ATOM 674 N N . LEU A 1 87 ? 4.164 -4.157 -13.772 1.00 95.25 87 LEU A N 1
ATOM 675 C CA . LEU A 1 87 ? 4.594 -3.222 -12.733 1.00 95.25 87 LEU A CA 1
ATOM 676 C C . LEU A 1 87 ? 5.190 -3.956 -11.527 1.00 95.25 87 LEU A C 1
ATOM 678 O O . LEU A 1 87 ? 6.284 -3.615 -11.082 1.00 95.25 87 LEU A O 1
ATOM 682 N N . ALA A 1 88 ? 4.513 -4.987 -11.015 1.00 96.69 88 ALA A N 1
ATOM 683 C CA 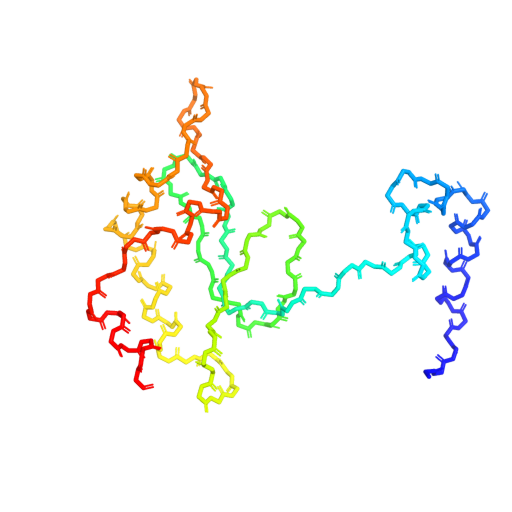. ALA A 1 88 ? 5.009 -5.749 -9.872 1.00 96.69 88 ALA A CA 1
ATOM 684 C C . ALA A 1 88 ? 6.328 -6.473 -10.182 1.00 96.69 88 ALA A C 1
ATOM 686 O O . ALA A 1 88 ? 7.203 -6.550 -9.321 1.00 96.69 88 ALA A O 1
ATOM 687 N N . SER A 1 89 ? 6.483 -6.998 -11.399 1.00 97.12 89 SER A N 1
ATOM 688 C CA . SER A 1 89 ? 7.722 -7.654 -11.829 1.00 97.12 89 SER A CA 1
ATOM 689 C C . SER A 1 89 ? 8.870 -6.658 -11.955 1.00 97.12 89 SER A C 1
ATOM 691 O O . SER A 1 89 ? 9.960 -6.937 -11.463 1.00 97.12 89 SER A O 1
ATOM 693 N N . TRP A 1 90 ? 8.622 -5.469 -12.512 1.00 97.75 90 TRP A N 1
ATOM 694 C CA . TRP A 1 90 ? 9.635 -4.418 -12.562 1.00 97.75 90 TRP A CA 1
ATOM 695 C C . TRP A 1 90 ? 10.026 -3.930 -11.161 1.00 97.75 90 TRP A C 1
ATOM 697 O O . TRP A 1 90 ? 11.213 -3.872 -10.853 1.00 97.75 90 TRP A O 1
ATOM 707 N N . LEU A 1 91 ? 9.058 -3.682 -10.273 1.00 97.50 91 LEU A N 1
ATOM 708 C CA . LEU A 1 91 ? 9.321 -3.293 -8.880 1.00 97.50 91 LEU A CA 1
ATOM 709 C C . LEU A 1 91 ? 10.138 -4.346 -8.109 1.00 97.50 91 LEU A C 1
ATOM 711 O O . LEU A 1 91 ? 10.846 -4.002 -7.167 1.00 97.50 91 LEU A O 1
ATOM 715 N N . ARG A 1 92 ? 10.050 -5.628 -8.483 1.00 97.88 92 ARG A N 1
ATOM 716 C CA . ARG A 1 92 ? 10.876 -6.706 -7.910 1.00 97.88 92 ARG A CA 1
ATOM 717 C C . ARG A 1 92 ? 12.260 -6.834 -8.546 1.00 97.88 92 ARG A C 1
ATOM 719 O O . ARG A 1 92 ? 13.111 -7.480 -7.949 1.00 97.88 92 ARG A O 1
ATOM 726 N N . SER A 1 93 ? 12.475 -6.265 -9.729 1.00 97.94 93 SER A N 1
ATOM 727 C CA . SER A 1 93 ? 13.773 -6.305 -10.407 1.00 97.94 93 SER A CA 1
ATOM 728 C C . SER A 1 93 ? 14.788 -5.399 -9.715 1.00 97.94 93 SER A C 1
ATOM 730 O O . SER A 1 93 ? 14.395 -4.455 -9.027 1.00 97.94 93 SER A O 1
ATOM 732 N N . ASP A 1 94 ? 16.079 -5.622 -9.966 1.00 97.31 94 ASP A N 1
ATOM 733 C CA . ASP A 1 94 ? 17.155 -4.805 -9.391 1.00 97.31 94 ASP A CA 1
ATOM 734 C C . ASP A 1 94 ? 16.951 -3.315 -9.685 1.00 97.31 94 ASP A C 1
ATOM 736 O O . ASP A 1 94 ? 16.949 -2.500 -8.770 1.00 97.31 94 ASP A O 1
ATOM 740 N N . SER A 1 95 ? 16.624 -2.968 -10.936 1.00 96.94 95 SER A N 1
ATOM 741 C CA . SER A 1 95 ? 16.361 -1.577 -11.332 1.00 96.94 95 SER A CA 1
ATOM 742 C C . SER A 1 95 ? 15.178 -0.936 -10.593 1.00 96.94 95 SER A C 1
ATOM 744 O O . SER A 1 95 ? 15.227 0.242 -10.241 1.00 96.94 95 SER A O 1
ATOM 746 N N . GLY A 1 96 ? 14.115 -1.702 -10.327 1.00 97.38 96 GLY A N 1
ATOM 747 C CA . GLY A 1 96 ? 12.959 -1.216 -9.574 1.00 97.38 96 GLY A CA 1
ATOM 748 C C . GLY A 1 96 ? 13.263 -1.066 -8.086 1.00 97.38 96 GLY A C 1
ATOM 749 O O . GLY A 1 96 ? 12.841 -0.093 -7.458 1.00 97.38 96 GLY A O 1
ATOM 750 N N . GLN A 1 97 ? 14.038 -1.992 -7.524 1.00 96.81 97 GLN A N 1
ATOM 751 C CA . GLN A 1 97 ? 14.510 -1.913 -6.144 1.00 96.81 97 GLN A CA 1
ATOM 752 C C . GLN A 1 97 ? 15.471 -0.736 -5.948 1.00 96.81 97 GLN A C 1
ATOM 754 O O . GLN A 1 97 ? 15.324 0.002 -4.975 1.00 96.81 97 GLN A O 1
ATOM 759 N N . ASP A 1 98 ? 16.388 -0.502 -6.886 1.00 95.25 98 ASP A N 1
ATOM 760 C CA . ASP A 1 98 ? 17.277 0.662 -6.903 1.00 95.25 98 ASP A CA 1
ATOM 761 C C . ASP A 1 98 ? 16.474 1.963 -6.936 1.00 95.25 98 ASP A C 1
ATOM 763 O O . ASP A 1 98 ? 16.679 2.833 -6.088 1.00 95.25 98 ASP A O 1
ATOM 767 N N . ALA A 1 99 ? 15.492 2.067 -7.837 1.00 96.12 99 ALA A N 1
ATOM 768 C CA . ALA A 1 99 ? 14.622 3.237 -7.927 1.00 96.12 99 ALA A CA 1
ATOM 769 C C . ALA A 1 99 ? 13.851 3.495 -6.617 1.00 96.12 99 ALA A C 1
ATOM 771 O O . ALA A 1 99 ? 13.771 4.636 -6.154 1.00 96.12 99 ALA A O 1
ATOM 772 N N . MET A 1 100 ? 13.331 2.444 -5.973 1.00 95.75 100 MET A N 1
ATOM 773 C CA . MET A 1 100 ? 12.676 2.557 -4.666 1.00 95.75 100 MET A CA 1
ATOM 774 C C . MET A 1 100 ? 13.648 2.957 -3.551 1.00 95.75 100 MET A C 1
ATOM 776 O O . MET A 1 100 ? 13.281 3.759 -2.695 1.00 95.75 100 MET A O 1
ATOM 780 N N . ARG A 1 101 ? 14.886 2.448 -3.547 1.00 92.56 101 ARG A N 1
ATOM 781 C CA . ARG A 1 101 ? 15.898 2.819 -2.544 1.00 92.56 101 ARG A CA 1
ATOM 782 C C . ARG A 1 101 ? 16.353 4.266 -2.680 1.00 92.56 101 ARG A C 1
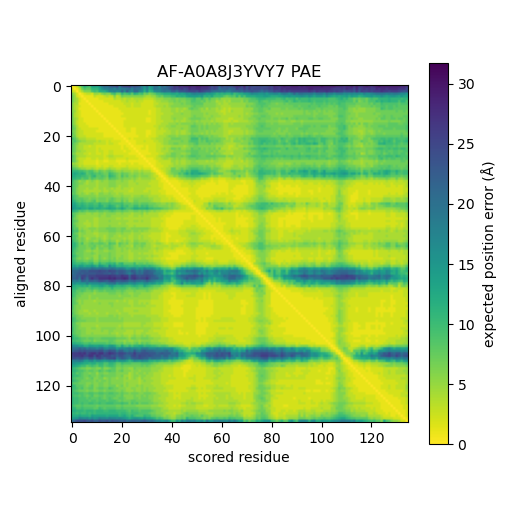ATOM 784 O O . ARG A 1 101 ? 16.508 4.923 -1.659 1.00 92.56 101 ARG A O 1
ATOM 791 N N . VAL A 1 102 ? 16.507 4.772 -3.904 1.00 92.19 102 VAL A N 1
ATOM 792 C CA . VAL A 1 102 ? 16.832 6.188 -4.152 1.00 92.19 102 VAL A CA 1
ATOM 793 C C . VAL A 1 102 ? 15.742 7.111 -3.600 1.00 92.19 102 VAL A C 1
ATOM 795 O O . VAL A 1 102 ? 16.048 8.170 -3.058 1.00 92.19 102 VAL A O 1
ATOM 798 N N . ALA A 1 103 ? 14.473 6.709 -3.704 1.00 92.75 103 ALA A N 1
ATOM 799 C CA . ALA A 1 103 ? 13.356 7.463 -3.139 1.00 92.75 103 ALA A CA 1
ATOM 800 C C . ALA A 1 103 ? 13.224 7.295 -1.611 1.00 92.75 103 ALA A C 1
ATOM 802 O O . ALA A 1 103 ? 12.682 8.170 -0.929 1.00 92.75 103 ALA A O 1
ATOM 803 N N . ALA A 1 104 ? 13.678 6.167 -1.065 1.00 91.88 104 ALA A N 1
ATOM 804 C CA . ALA A 1 104 ? 13.559 5.847 0.348 1.00 91.88 104 ALA A CA 1
ATOM 805 C C . ALA A 1 104 ? 14.446 6.738 1.227 1.00 91.88 104 ALA A C 1
ATOM 807 O O . ALA A 1 104 ? 15.490 7.245 0.822 1.00 91.88 104 ALA A O 1
ATOM 808 N N . ARG A 1 105 ? 14.033 6.898 2.483 1.00 86.56 105 ARG A N 1
ATOM 809 C CA . ARG A 1 105 ? 14.831 7.570 3.507 1.00 86.56 105 ARG A CA 1
ATOM 810 C C . ARG A 1 105 ? 15.554 6.523 4.339 1.00 86.56 105 ARG A C 1
ATOM 812 O O . ARG A 1 105 ? 14.940 5.572 4.829 1.00 86.56 105 ARG A O 1
ATOM 819 N N . SER A 1 106 ? 16.854 6.718 4.516 1.00 80.25 106 SER A N 1
ATOM 820 C CA . SER A 1 106 ? 17.646 5.912 5.439 1.00 80.25 106 SER A CA 1
ATOM 821 C C . SER A 1 106 ? 17.283 6.270 6.874 1.00 80.25 106 SER A C 1
ATOM 823 O O . SER A 1 106 ? 17.311 7.444 7.250 1.00 80.25 106 SER A O 1
ATOM 825 N N . HIS A 1 107 ? 16.978 5.262 7.686 1.00 68.75 107 HIS A N 1
ATOM 826 C CA . HIS A 1 107 ? 16.925 5.418 9.135 1.00 68.75 107 HIS A CA 1
ATOM 827 C C . HIS A 1 107 ? 18.256 4.913 9.706 1.00 68.75 107 HIS A C 1
ATOM 829 O O . HIS A 1 107 ? 18.766 3.877 9.292 1.00 68.75 107 HIS A O 1
ATOM 835 N N . HIS A 1 108 ? 18.890 5.713 10.564 1.00 55.47 108 HIS A N 1
ATOM 836 C CA . HIS A 1 108 ? 20.295 5.547 10.943 1.00 55.47 108 HIS A CA 1
ATOM 837 C C . HIS A 1 108 ? 20.647 4.154 11.508 1.00 55.47 108 HIS A C 1
ATOM 839 O O . HIS A 1 108 ? 19.961 3.653 12.393 1.00 55.47 108 HIS A O 1
ATOM 845 N N . GLY A 1 109 ? 21.795 3.612 11.074 1.00 60.56 109 GLY A N 1
ATOM 846 C CA . GLY A 1 109 ? 22.634 2.691 11.856 1.00 60.56 109 GLY A CA 1
ATOM 847 C C . GLY A 1 109 ? 22.779 1.251 11.352 1.00 60.56 109 GLY A C 1
ATOM 848 O O . GLY A 1 109 ? 23.852 0.682 11.528 1.00 60.56 109 GLY A O 1
ATOM 849 N N . ASP A 1 110 ? 21.762 0.657 10.719 1.00 73.31 110 ASP A N 1
ATOM 850 C CA . ASP A 1 110 ? 21.742 -0.800 10.464 1.00 73.31 110 ASP A CA 1
ATOM 851 C C . ASP A 1 110 ? 21.344 -1.216 9.032 1.00 73.31 110 ASP A C 1
ATOM 853 O O . ASP A 1 110 ? 21.055 -2.391 8.778 1.00 73.31 110 ASP A O 1
ATOM 857 N N . GLY A 1 111 ? 21.318 -0.254 8.104 1.00 78.06 111 GLY A N 1
ATOM 858 C CA . GLY A 1 111 ? 20.936 -0.473 6.707 1.00 78.06 111 GLY A CA 1
ATOM 859 C C . GLY A 1 111 ? 19.426 -0.531 6.463 1.00 78.06 111 GLY A C 1
ATOM 860 O O . GLY A 1 111 ? 19.010 -0.808 5.342 1.00 78.06 111 GLY A O 1
ATOM 861 N N . LEU A 1 112 ? 18.587 -0.267 7.472 1.00 88.56 112 LEU A N 1
ATOM 862 C CA . LEU A 1 112 ? 17.144 -0.175 7.281 1.00 88.56 112 LEU A CA 1
ATOM 863 C C . LEU A 1 112 ? 16.764 1.096 6.506 1.00 88.56 112 LEU A C 1
ATOM 865 O O . LEU A 1 112 ? 16.973 2.228 6.954 1.00 88.56 112 LEU A O 1
ATOM 869 N N . VAL A 1 113 ? 16.118 0.901 5.361 1.00 91.19 113 VAL A N 1
ATOM 870 C CA . VAL A 1 113 ? 15.500 1.974 4.581 1.00 91.19 113 VAL A CA 1
ATOM 871 C C . VAL A 1 113 ? 13.985 1.918 4.712 1.00 91.19 113 VAL A C 1
ATOM 873 O O . VAL A 1 113 ? 13.381 0.842 4.760 1.00 91.19 113 VAL A O 1
ATOM 876 N N . LYS A 1 114 ? 13.356 3.092 4.761 1.00 92.94 114 LYS A N 1
ATOM 877 C CA . LYS A 1 114 ? 11.899 3.234 4.780 1.00 92.94 114 LYS A CA 1
ATOM 878 C C . LYS A 1 114 ? 11.441 4.041 3.583 1.00 92.94 114 LYS A C 1
ATOM 880 O O . LYS A 1 114 ? 11.923 5.145 3.327 1.00 92.94 114 LYS A O 1
ATOM 885 N N . LEU A 1 115 ? 10.458 3.503 2.882 1.00 93.69 115 LEU A N 1
ATOM 886 C CA . LE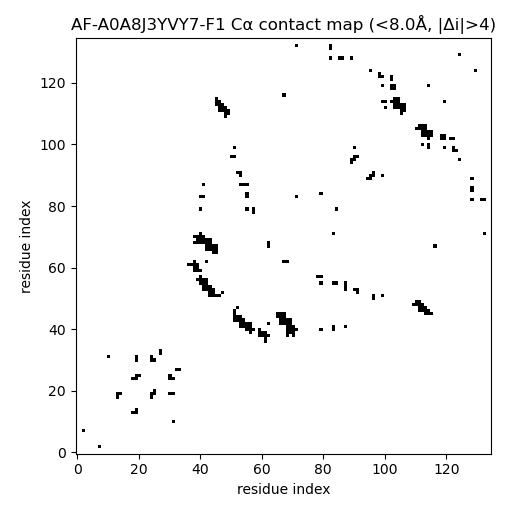U A 1 115 ? 9.894 4.115 1.694 1.00 93.69 115 LEU A CA 1
ATOM 887 C C . LEU A 1 115 ? 8.531 4.714 2.015 1.00 93.69 115 LEU A C 1
ATOM 889 O O . LEU A 1 115 ? 7.530 4.021 1.967 1.00 93.69 115 LEU A O 1
ATOM 893 N N . GLU A 1 116 ? 8.461 5.997 2.351 1.00 94.12 116 GLU A N 1
ATOM 894 C CA . GLU A 1 116 ? 7.172 6.625 2.673 1.00 94.12 116 GLU A CA 1
ATOM 895 C C . GLU A 1 116 ? 6.244 6.717 1.444 1.00 94.12 116 GLU A C 1
ATOM 897 O O . GLU A 1 116 ? 6.732 6.846 0.320 1.00 94.12 116 GLU A O 1
ATOM 902 N N . PRO A 1 117 ? 4.903 6.736 1.613 1.00 92.56 117 PRO A N 1
ATOM 903 C CA . PRO A 1 117 ? 3.968 6.765 0.483 1.00 92.56 117 PRO A CA 1
ATOM 904 C C . PRO A 1 117 ? 4.187 7.938 -0.478 1.00 92.56 117 PRO A C 1
ATOM 906 O O . PRO A 1 117 ? 3.987 7.800 -1.682 1.00 92.56 117 PRO A O 1
ATOM 909 N N . GLY A 1 118 ? 4.604 9.097 0.043 1.00 93.62 118 GLY A N 1
ATOM 910 C CA . GLY A 1 118 ? 4.950 10.257 -0.779 1.00 93.62 118 GLY A CA 1
ATOM 911 C C . GLY A 1 118 ? 6.159 9.997 -1.676 1.00 93.62 118 GLY A C 1
ATOM 912 O O . GLY A 1 118 ? 6.117 10.343 -2.850 1.00 93.62 118 GLY A O 1
ATOM 913 N N . ALA A 1 119 ? 7.190 9.334 -1.150 1.00 93.31 119 ALA A N 1
ATOM 914 C CA . ALA A 1 119 ? 8.381 8.953 -1.902 1.00 93.31 119 ALA A CA 1
ATOM 915 C C . ALA A 1 119 ? 8.089 7.837 -2.914 1.00 93.31 119 ALA A C 1
ATOM 917 O O . ALA A 1 119 ? 8.499 7.936 -4.066 1.00 93.31 119 ALA A O 1
ATOM 918 N N . LEU A 1 120 ? 7.302 6.826 -2.527 1.00 94.44 120 LEU A N 1
ATOM 919 C CA . LEU A 1 120 ? 6.862 5.756 -3.428 1.00 94.44 120 LEU A CA 1
ATOM 920 C C . LEU A 1 120 ? 6.140 6.307 -4.669 1.00 94.44 120 LEU A C 1
ATOM 922 O O . LEU A 1 120 ? 6.345 5.812 -5.771 1.00 94.44 120 LEU A O 1
ATOM 926 N N . LYS A 1 121 ? 5.335 7.367 -4.513 1.00 92.31 121 LYS A N 1
ATOM 927 C CA . LYS A 1 121 ? 4.658 8.046 -5.633 1.00 92.31 121 LYS A CA 1
ATOM 928 C C . LYS A 1 121 ? 5.608 8.747 -6.611 1.00 92.31 121 LYS A C 1
ATOM 930 O O . LYS A 1 121 ? 5.180 9.051 -7.717 1.00 92.31 121 LYS A O 1
ATOM 935 N N . GLN A 1 122 ? 6.843 9.032 -6.205 1.00 92.25 122 GLN A N 1
ATOM 936 C CA . GLN A 1 122 ? 7.858 9.687 -7.038 1.00 92.25 122 GLN A CA 1
ATOM 937 C C . GLN A 1 122 ? 8.806 8.687 -7.713 1.00 92.25 122 GLN A C 1
ATOM 939 O O . GLN A 1 122 ? 9.712 9.094 -8.437 1.00 92.25 122 GLN A O 1
ATOM 944 N N . VAL A 1 123 ? 8.627 7.381 -7.482 1.00 94.31 123 VAL A N 1
ATOM 945 C CA . VAL A 1 123 ? 9.445 6.347 -8.122 1.00 94.31 123 VAL A CA 1
ATOM 946 C C . VAL A 1 123 ? 9.176 6.359 -9.625 1.00 94.31 123 VAL A C 1
ATOM 948 O O . VAL A 1 123 ? 8.064 6.086 -10.078 1.00 94.31 123 VAL A O 1
ATOM 951 N N . MET A 1 124 ? 10.214 6.681 -10.395 1.00 93.75 124 MET A N 1
ATOM 952 C CA . MET A 1 124 ? 10.156 6.724 -11.852 1.00 93.75 124 MET A CA 1
ATOM 953 C C . MET A 1 124 ? 10.096 5.307 -12.416 1.00 93.75 124 MET A C 1
ATOM 955 O O . MET A 1 124 ? 10.957 4.478 -12.134 1.00 93.75 124 MET A O 1
ATOM 959 N N . VAL A 1 125 ? 9.083 5.050 -13.238 1.00 93.69 125 VAL A N 1
ATOM 960 C CA . VAL A 1 125 ? 8.846 3.755 -13.880 1.00 93.69 125 VAL A CA 1
ATOM 961 C C . VAL A 1 125 ? 9.299 3.834 -15.346 1.00 93.69 125 VAL A C 1
ATOM 963 O O . VAL A 1 125 ? 9.018 4.841 -16.001 1.00 93.69 125 VAL A O 1
ATOM 966 N N . PRO A 1 126 ? 9.973 2.807 -15.902 1.00 94.88 126 PRO A N 1
ATOM 967 C CA . PRO A 1 126 ? 10.371 2.789 -17.304 1.00 94.88 126 PRO A CA 1
ATOM 968 C C . PRO A 1 126 ? 9.183 2.974 -18.242 1.00 94.88 126 PRO A C 1
ATOM 970 O O . PRO A 1 126 ? 8.098 2.442 -17.996 1.00 94.88 126 PRO A O 1
ATOM 973 N N . TRP A 1 127 ? 9.416 3.658 -19.365 1.00 92.88 127 TRP A N 1
ATOM 974 C CA . TRP A 1 127 ? 8.377 3.916 -20.364 1.00 92.88 127 TRP A CA 1
ATOM 975 C C . TRP A 1 127 ? 7.675 2.638 -20.839 1.00 92.88 127 TRP A C 1
ATOM 977 O O . TRP A 1 127 ? 6.467 2.643 -21.020 1.00 92.88 127 TRP A O 1
ATOM 987 N N . THR A 1 128 ? 8.397 1.526 -20.985 1.00 92.38 128 THR A N 1
ATOM 988 C CA . THR A 1 128 ? 7.821 0.236 -21.400 1.00 92.38 128 THR A CA 1
ATOM 989 C C . THR A 1 128 ? 6.730 -0.260 -20.450 1.00 92.38 128 THR A C 1
ATOM 991 O O . THR A 1 128 ? 5.696 -0.734 -20.908 1.00 92.38 128 THR A O 1
ATOM 994 N N . VAL A 1 129 ? 6.918 -0.098 -19.139 1.00 92.38 129 VAL A N 1
ATOM 995 C CA . VAL A 1 129 ? 5.921 -0.450 -18.118 1.00 92.38 129 VAL A CA 1
ATOM 996 C C . VAL A 1 129 ? 4.850 0.638 -18.020 1.00 92.38 129 VAL A C 1
ATOM 998 O O . VAL A 1 129 ? 3.664 0.331 -17.951 1.00 92.38 129 VAL A O 1
ATOM 1001 N N . ALA A 1 130 ? 5.243 1.913 -18.066 1.00 89.25 130 ALA A N 1
ATOM 1002 C CA . ALA A 1 130 ? 4.309 3.036 -18.009 1.00 89.25 130 ALA A CA 1
ATOM 1003 C C . ALA A 1 130 ? 3.314 3.031 -19.183 1.00 89.25 130 ALA A C 1
ATOM 1005 O O . ALA A 1 130 ? 2.133 3.298 -18.986 1.00 89.25 130 ALA A O 1
ATOM 1006 N N . ASN A 1 131 ? 3.766 2.686 -20.388 1.00 88.69 131 ASN A N 1
ATOM 1007 C CA . ASN A 1 131 ? 2.936 2.614 -21.586 1.00 88.69 131 ASN A CA 1
ATOM 1008 C C . ASN A 1 131 ? 1.834 1.553 -21.454 1.00 88.69 131 ASN A C 1
ATOM 1010 O O . ASN A 1 131 ? 0.702 1.808 -21.848 1.00 88.69 131 ASN A O 1
ATOM 1014 N N . LEU A 1 132 ? 2.136 0.407 -20.831 1.00 85.44 132 LEU A N 1
ATOM 1015 C CA . LEU A 1 132 ? 1.125 -0.602 -20.502 1.00 85.44 132 LEU A CA 1
ATOM 1016 C C . LEU A 1 132 ? 0.080 -0.032 -19.532 1.00 85.44 132 LEU A C 1
ATOM 1018 O O . LEU A 1 132 ? -1.114 -0.191 -19.750 1.00 85.44 132 LEU A O 1
ATOM 1022 N N . LEU A 1 133 ? 0.519 0.705 -18.506 1.00 81.44 133 LEU A N 1
ATOM 1023 C CA . LEU A 1 133 ? -0.363 1.327 -17.508 1.00 81.44 133 LEU A CA 1
ATOM 1024 C C . LEU A 1 133 ? -1.253 2.452 -18.075 1.00 81.44 133 LEU A C 1
ATOM 1026 O O . LEU A 1 133 ? -2.285 2.768 -17.480 1.00 81.44 133 LEU A O 1
ATOM 1030 N N . MET A 1 134 ? -0.836 3.095 -19.170 1.00 76.12 134 MET A N 1
ATOM 1031 C CA . MET A 1 134 ? -1.519 4.246 -19.778 1.00 76.12 134 MET A CA 1
ATOM 1032 C C . MET A 1 134 ? -2.449 3.890 -20.945 1.00 76.12 134 MET A C 1
ATOM 1034 O O . MET A 1 134 ? -3.208 4.768 -21.366 1.00 76.12 134 MET A O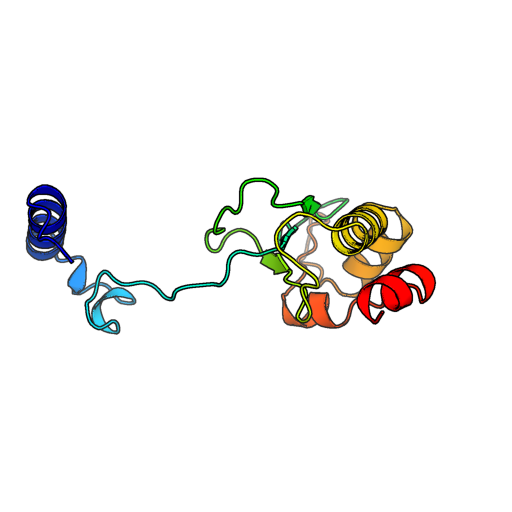 1
ATOM 1038 N N . GLY A 1 135 ? -2.383 2.651 -21.445 1.00 62.38 135 GLY A N 1
ATOM 1039 C CA . GLY A 1 135 ? -3.127 2.170 -22.614 1.00 62.38 135 GLY A CA 1
ATOM 1040 C C . GLY A 1 135 ? -4.637 2.373 -22.570 1.00 62.38 135 GLY A C 1
ATOM 1041 O O . GLY A 1 135 ? -5.261 2.286 -21.484 1.00 62.38 135 GLY A O 1
#

Mean predicted aligned error: 6.21 Å

Secondary structure (DSSP, 8-state):
----HHHHHHHHHHHHTTGGGSTTTTTSSSTT----PPPPSEEE-SEESS---EEE-TT-----TTSEEE--S--SSSS--HHHHHHHHHHHSHHHHHHHHHHSEEPTTSS-EE--HHHHTTPPPPHHHHHHHH-

Foldseek 3Di:
DDDDVVVVVVVVVCVVVVVCVDPQQVVDVNSPDDDDDAQAQKKWAQKDQQFIDIDGCQVSDDDDPRIDGHHQPDDVDDGNDPLSVLVSVCCPDPNNRVLQQVLWDDDDDRRMTGRDPVSVVVRDDDPVSVVVSVD

Organism: NC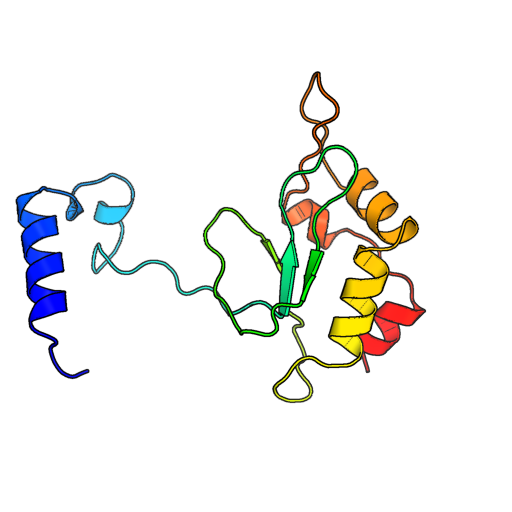BI:txid741659

Sequence (135 aa):
MAKNARIEELIAEGEVQGYHKGYLCRTRDPWYIVEKISVPDILIGPMGKETFRVVVNTVGATPTNTLYGLRLNRRRSGGITEEIGALASWLRSDSGQDAMRVAARSHHGDGLVKLEPGALKQVMVPWTVANLLMG